Protein AF-S4PJQ7-F1 (afdb_monomer)

Mean predicted aligned error: 9.22 Å

Organism: NCBI:txid116150

Secondary structure (DSSP, 8-state):
--SS--EEE-TT--EEEEET--TTTTTT-HHHHH-SEEEEESS-EEEEEE-GGG-EEEEETTT--EEEEET-BTTBTT-SEEEE--------TTS-HHHHHHTT---

Nearest PDB structures (foldseek):
  4rus-assembly3_E  TM=8.619E-01  e=9.275E-05  Cyprinus carpio
  6ven-assembly1_M  TM=5.476E-01  e=3.508E+00  Saccharomyces cerevisiae

pLDDT: mean 86.36, std 16.07, range [45.34, 98.5]

Structure (mmCIF, N/CA/C/O backbone):
data_AF-S4PJQ7-F1
#
_entry.id   AF-S4PJQ7-F1
#
loop_
_atom_site.group_PDB
_atom_site.id
_atom_site.type_symbol
_atom_site.label_atom_id
_atom_site.label_alt_id
_atom_site.label_comp_id
_atom_site.label_asym_id
_atom_site.label_entity_id
_atom_site.label_seq_id
_atom_site.pdbx_PDB_ins_code
_atom_site.Cartn_x
_atom_site.Cartn_y
_atom_site.Cartn_z
_atom_site.occupancy
_atom_site.B_iso_or_equiv
_atom_site.auth_seq_i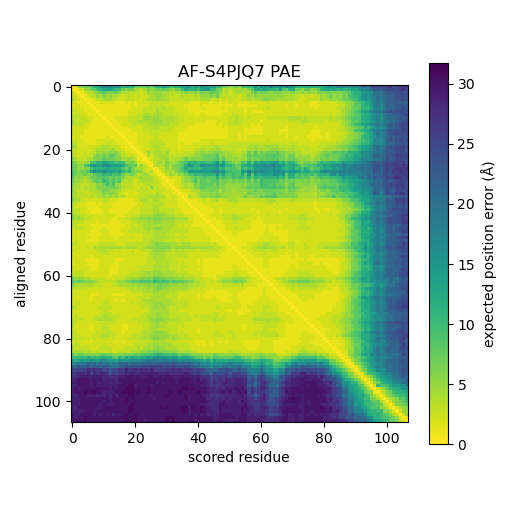d
_atom_site.auth_comp_id
_atom_site.auth_asym_id
_atom_site.auth_atom_id
_atom_site.pdbx_PDB_model_num
ATOM 1 N N . VAL A 1 1 ? 11.065 -6.240 3.824 1.00 72.69 1 VAL A N 1
ATOM 2 C CA . VAL A 1 1 ? 11.461 -5.068 3.022 1.00 72.69 1 VAL A CA 1
ATOM 3 C C . VAL A 1 1 ? 11.126 -5.388 1.580 1.00 72.69 1 VAL A C 1
ATOM 5 O O . VAL A 1 1 ? 11.482 -6.480 1.143 1.00 72.69 1 VAL A O 1
ATOM 8 N N . GLY A 1 2 ? 10.379 -4.503 0.912 1.00 80.25 2 GLY A N 1
ATOM 9 C CA . GLY A 1 2 ? 10.017 -4.640 -0.503 1.00 80.25 2 GLY A CA 1
ATOM 10 C C . GLY A 1 2 ? 11.233 -4.518 -1.418 1.00 80.25 2 GLY A C 1
ATOM 11 O O . GLY A 1 2 ? 12.222 -3.887 -1.050 1.00 80.25 2 GLY A O 1
ATOM 12 N N . PHE A 1 3 ? 11.157 -5.147 -2.586 1.00 87.06 3 PHE A N 1
ATOM 13 C CA . PHE A 1 3 ? 12.223 -5.183 -3.582 1.00 87.06 3 PHE A CA 1
ATOM 14 C C . PHE A 1 3 ? 11.948 -4.223 -4.747 1.00 87.06 3 PHE A C 1
ATOM 16 O O . PHE A 1 3 ? 12.846 -3.491 -5.146 1.00 87.06 3 PHE A O 1
ATOM 23 N N . ASN A 1 4 ? 10.707 -4.168 -5.246 1.00 90.50 4 ASN A N 1
ATOM 24 C CA . ASN A 1 4 ? 10.304 -3.266 -6.338 1.00 90.50 4 ASN A CA 1
ATOM 25 C C . ASN A 1 4 ? 9.248 -2.237 -5.914 1.00 90.50 4 ASN A C 1
ATOM 27 O O . ASN A 1 4 ? 8.748 -1.478 -6.738 1.00 90.50 4 ASN A O 1
ATOM 31 N N . ALA A 1 5 ? 8.851 -2.232 -4.642 1.00 92.31 5 ALA A N 1
ATOM 32 C CA . ALA A 1 5 ? 7.741 -1.422 -4.169 1.00 92.31 5 ALA A CA 1
ATOM 33 C C . ALA A 1 5 ? 8.142 -0.540 -2.986 1.00 92.31 5 ALA A C 1
ATOM 35 O O . ALA A 1 5 ? 8.604 -1.023 -1.951 1.00 92.31 5 ALA A O 1
ATOM 36 N N . VAL A 1 6 ? 7.858 0.757 -3.114 1.00 95.19 6 VAL A N 1
ATOM 37 C CA . VAL A 1 6 ? 7.921 1.726 -2.016 1.00 95.19 6 VAL A CA 1
ATOM 38 C C . VAL A 1 6 ? 6.525 2.288 -1.782 1.00 95.19 6 VAL A C 1
ATOM 40 O O . VAL A 1 6 ? 5.835 2.710 -2.713 1.00 95.19 6 VAL A O 1
ATOM 43 N N . TRP A 1 7 ? 6.123 2.287 -0.516 1.00 97.25 7 TRP A N 1
ATOM 44 C CA . TRP A 1 7 ? 4.827 2.762 -0.052 1.00 97.25 7 TRP A CA 1
ATOM 45 C C . TRP A 1 7 ? 5.021 3.782 1.063 1.00 97.25 7 TRP A C 1
ATOM 47 O O . TRP A 1 7 ? 5.960 3.672 1.851 1.00 97.25 7 TRP A O 1
ATOM 57 N N . ALA A 1 8 ? 4.120 4.756 1.139 1.00 97.62 8 ALA A N 1
ATOM 58 C CA . ALA A 1 8 ? 4.138 5.788 2.164 1.00 97.62 8 ALA A CA 1
ATOM 59 C C . ALA A 1 8 ? 2.724 6.111 2.653 1.00 97.62 8 ALA A C 1
ATOM 61 O O . ALA A 1 8 ? 1.733 5.861 1.965 1.00 97.62 8 ALA A O 1
ATOM 62 N N . VAL A 1 9 ? 2.655 6.685 3.849 1.00 98.19 9 VAL A N 1
ATOM 63 C CA . VAL A 1 9 ? 1.440 7.234 4.453 1.00 98.19 9 VAL A CA 1
ATOM 64 C C . VAL A 1 9 ? 1.734 8.681 4.836 1.00 98.19 9 VAL A C 1
ATOM 66 O O . VAL A 1 9 ? 2.782 8.951 5.424 1.00 98.19 9 VAL A O 1
ATOM 69 N N . SER A 1 10 ? 0.846 9.605 4.481 1.00 97.94 10 SER A N 1
ATOM 70 C CA . SER A 1 10 ? 0.928 11.011 4.894 1.00 97.94 10 SER A CA 1
ATOM 71 C C . SER A 1 10 ? 0.194 11.259 6.215 1.00 97.94 10 SER A C 1
ATOM 73 O O . SER A 1 10 ? -0.554 10.415 6.701 1.00 97.94 10 SER A O 1
ATOM 75 N N . SER A 1 11 ? 0.413 12.426 6.825 1.00 97.25 11 SER A N 1
ATOM 76 C CA . SER A 1 11 ? -0.192 12.791 8.115 1.00 97.25 11 SER A CA 1
ATOM 77 C C . SER A 1 11 ? -1.719 12.926 8.083 1.00 97.25 11 SER A C 1
ATOM 79 O O . SER A 1 11 ? -2.349 12.865 9.133 1.00 97.25 11 SER A O 1
ATOM 81 N N . ASP A 1 12 ? -2.314 13.084 6.901 1.00 97.75 12 ASP A N 1
ATOM 82 C CA . ASP A 1 12 ? -3.761 13.050 6.655 1.00 97.75 12 ASP A CA 1
ATOM 83 C C . ASP A 1 12 ? -4.278 11.632 6.332 1.00 97.75 12 ASP A C 1
ATOM 85 O O . ASP A 1 12 ? -5.351 11.458 5.751 1.00 97.75 12 ASP A O 1
ATOM 89 N N . SER A 1 13 ? -3.490 10.612 6.682 1.00 98.19 13 SER A N 1
ATOM 90 C CA . SER A 1 13 ? -3.784 9.186 6.529 1.00 98.19 13 SER A CA 1
ATOM 91 C C . SER A 1 13 ? -3.958 8.696 5.089 1.00 98.19 13 SER A C 1
ATOM 93 O O . SER A 1 13 ? -4.390 7.559 4.881 1.00 98.19 13 SER A O 1
ATOM 95 N N . ARG A 1 14 ? -3.610 9.497 4.071 1.00 98.50 14 ARG A N 1
ATOM 96 C CA . ARG A 1 14 ? -3.611 9.031 2.675 1.00 98.50 14 ARG A CA 1
ATOM 97 C C . ARG A 1 14 ? -2.445 8.090 2.413 1.00 98.50 14 ARG A C 1
ATOM 99 O O . ARG A 1 14 ? -1.350 8.258 2.951 1.00 98.50 14 ARG A O 1
ATOM 106 N N . VAL A 1 15 ? -2.682 7.107 1.550 1.00 98.50 15 VAL A N 1
ATOM 107 C CA . VAL A 1 15 ? -1.687 6.102 1.170 1.00 98.50 15 VAL A CA 1
ATOM 108 C C . VAL A 1 15 ? -1.148 6.397 -0.221 1.00 98.50 15 VAL A C 1
ATOM 110 O O . VAL A 1 15 ? -1.906 6.677 -1.147 1.00 98.50 15 VAL A O 1
ATOM 113 N N . TRP A 1 16 ? 0.164 6.261 -0.379 1.00 98.44 16 TRP A N 1
ATOM 114 C CA . TRP A 1 16 ? 0.870 6.568 -1.613 1.00 98.44 16 TRP A CA 1
ATOM 115 C C . TRP A 1 16 ? 1.747 5.400 -2.057 1.00 98.44 16 TRP A C 1
ATOM 117 O O . TRP A 1 16 ? 2.442 4.782 -1.248 1.00 98.44 16 TRP A O 1
ATOM 127 N N . PHE A 1 17 ? 1.752 5.137 -3.360 1.00 97.62 17 PHE A N 1
ATOM 128 C CA . PHE A 1 17 ? 2.651 4.196 -4.023 1.00 97.62 17 PHE A CA 1
ATOM 129 C C . PHE A 1 17 ? 3.668 4.952 -4.882 1.00 97.62 17 PHE A C 1
ATOM 131 O O . PHE A 1 17 ? 3.289 5.841 -5.653 1.00 97.62 17 PHE A O 1
ATOM 138 N N . ARG A 1 18 ? 4.956 4.612 -4.772 1.00 96.56 18 ARG A N 1
ATOM 139 C CA . ARG A 1 18 ? 6.011 5.212 -5.598 1.00 96.56 18 ARG A CA 1
ATOM 140 C C . ARG A 1 18 ? 6.100 4.490 -6.942 1.00 96.56 18 ARG A C 1
ATOM 142 O O . ARG A 1 18 ? 6.409 3.306 -7.001 1.00 96.56 18 ARG A O 1
ATOM 149 N N . LYS A 1 19 ? 5.855 5.216 -8.030 1.00 94.69 19 LYS A N 1
ATOM 150 C CA . LYS A 1 19 ? 5.912 4.699 -9.402 1.00 94.69 19 LYS A CA 1
ATOM 151 C C . LYS A 1 19 ? 7.350 4.631 -9.922 1.00 94.69 19 LYS A C 1
ATOM 153 O O . LYS A 1 19 ? 8.167 5.487 -9.587 1.00 94.69 19 LYS A O 1
ATOM 158 N N . GLY A 1 20 ? 7.614 3.664 -10.803 1.00 91.69 20 GLY A N 1
ATOM 159 C CA . GLY A 1 20 ? 8.883 3.542 -11.531 1.00 91.69 20 GLY A CA 1
ATOM 160 C C . GLY A 1 20 ? 10.055 3.033 -10.693 1.00 91.69 20 GLY A C 1
ATOM 161 O O . GLY A 1 20 ? 11.195 3.313 -11.040 1.00 91.69 20 GLY A O 1
ATOM 162 N N . ILE A 1 21 ? 9.776 2.348 -9.581 1.00 92.69 21 ILE A N 1
ATOM 163 C CA . ILE A 1 21 ? 10.805 1.667 -8.794 1.00 92.69 21 ILE A CA 1
ATOM 164 C C . ILE A 1 21 ? 11.096 0.310 -9.432 1.00 92.69 21 ILE A C 1
ATOM 166 O O . ILE A 1 21 ? 10.184 -0.492 -9.624 1.00 92.69 21 ILE A O 1
ATOM 170 N N . GLU A 1 22 ? 12.367 0.052 -9.730 1.00 89.44 22 GLU A N 1
ATOM 171 C CA . GLU A 1 22 ? 12.835 -1.217 -10.297 1.00 89.44 22 GLU A CA 1
ATOM 172 C C . GLU A 1 22 ? 14.077 -1.683 -9.533 1.00 89.44 22 GLU A C 1
ATOM 174 O O . GLU A 1 22 ? 15.192 -1.226 -9.787 1.00 89.44 22 GLU A O 1
ATOM 179 N N . GLY A 1 23 ? 13.887 -2.596 -8.575 1.00 85.69 23 GLY A N 1
ATOM 180 C CA . GLY A 1 23 ? 14.915 -3.019 -7.616 1.00 85.69 23 GLY A CA 1
ATOM 181 C C . GLY A 1 23 ? 16.171 -3.601 -8.265 1.00 85.69 23 GLY A C 1
ATOM 182 O O . GLY A 1 23 ? 17.282 -3.405 -7.778 1.00 85.69 23 GLY A O 1
ATOM 183 N N . ASN A 1 24 ? 16.006 -4.280 -9.402 1.00 86.19 24 ASN A N 1
ATOM 184 C CA . ASN A 1 24 ? 17.105 -4.865 -10.173 1.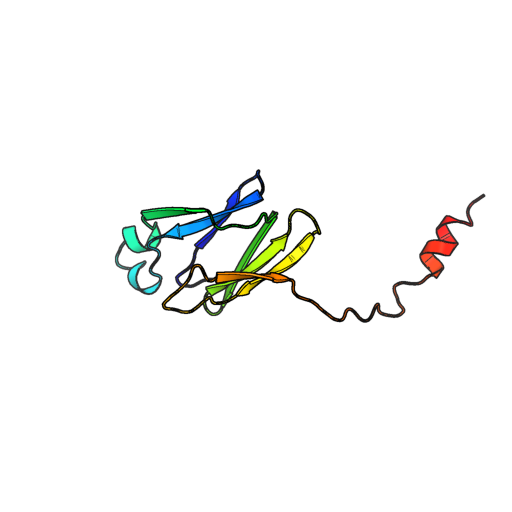00 86.19 24 ASN A CA 1
ATOM 185 C C . ASN A 1 24 ? 17.999 -3.816 -10.862 1.00 86.19 24 ASN A C 1
ATOM 187 O O . ASN A 1 24 ? 19.170 -4.093 -11.112 1.00 86.19 24 ASN A O 1
ATOM 191 N N . ALA A 1 25 ? 17.471 -2.626 -11.154 1.00 83.25 25 ALA A N 1
ATOM 192 C CA . ALA A 1 25 ? 18.158 -1.576 -11.894 1.00 83.25 25 ALA A CA 1
ATOM 193 C C . ALA A 1 25 ? 18.720 -0.473 -10.983 1.00 83.25 25 ALA A C 1
ATOM 195 O O . ALA A 1 25 ? 19.513 0.337 -11.453 1.00 83.25 25 ALA A O 1
ATOM 196 N N . VAL A 1 26 ? 18.393 -0.466 -9.684 1.00 75.75 26 VAL A N 1
ATOM 197 C CA . VAL A 1 26 ? 18.845 0.542 -8.698 1.00 75.75 26 VAL A CA 1
ATOM 198 C C . VAL A 1 26 ? 20.369 0.722 -8.668 1.00 75.75 26 VAL A C 1
ATOM 200 O O . VAL A 1 26 ? 20.848 1.834 -8.477 1.00 75.75 26 VAL A O 1
ATOM 203 N N . GLY A 1 27 ? 21.145 -0.345 -8.896 1.00 77.38 27 GLY A N 1
ATOM 204 C CA . GLY A 1 27 ? 22.614 -0.278 -8.935 1.00 77.38 27 GLY A CA 1
ATOM 205 C C . GLY A 1 27 ? 23.202 0.335 -10.213 1.00 77.38 27 GLY A C 1
ATOM 206 O O . GLY A 1 27 ? 24.383 0.671 -10.245 1.00 77.38 27 GLY A O 1
ATOM 207 N N . HIS A 1 28 ? 22.393 0.479 -11.263 1.00 83.19 28 HIS A N 1
ATOM 208 C CA . HIS A 1 28 ? 22.824 0.932 -12.590 1.00 83.19 28 HIS A CA 1
ATOM 209 C C . HIS A 1 28 ? 22.048 2.155 -13.095 1.00 83.19 28 HIS A C 1
ATOM 211 O O . HIS A 1 28 ? 22.449 2.769 -14.081 1.00 83.19 28 HIS A O 1
ATOM 217 N N . SER A 1 29 ? 20.945 2.509 -12.435 1.00 85.12 29 SER A N 1
ATOM 218 C CA . SER A 1 29 ? 20.036 3.570 -12.838 1.00 85.12 29 SER A CA 1
ATOM 219 C C . SER A 1 29 ? 19.467 4.279 -11.613 1.00 85.12 29 SER A C 1
ATOM 221 O O . SER A 1 29 ? 18.666 3.733 -10.854 1.00 85.12 29 SER A O 1
ATOM 223 N N . GLU A 1 30 ? 19.852 5.541 -11.448 1.00 81.38 30 GLU A N 1
ATOM 224 C CA . GLU A 1 30 ? 19.348 6.397 -10.373 1.00 81.38 30 GLU A CA 1
ATOM 225 C C . GLU A 1 30 ? 17.835 6.640 -10.506 1.00 81.38 30 GLU A C 1
ATOM 227 O O . GLU A 1 30 ? 17.105 6.681 -9.515 1.00 81.38 30 GLU A O 1
ATOM 232 N N . THR A 1 31 ? 17.320 6.714 -11.735 1.00 84.94 31 THR A N 1
ATOM 233 C CA . THR A 1 31 ? 15.887 6.916 -11.985 1.00 84.94 31 THR A CA 1
ATOM 234 C C . THR A 1 31 ? 15.046 5.713 -11.562 1.00 84.94 31 THR A C 1
ATOM 236 O O . THR A 1 31 ? 13.935 5.908 -11.071 1.00 84.94 31 THR A O 1
ATOM 239 N N . ALA A 1 32 ? 15.588 4.494 -11.659 1.00 84.75 32 ALA A N 1
ATOM 240 C CA . ALA A 1 32 ? 14.956 3.273 -11.152 1.00 84.75 32 ALA A CA 1
ATOM 241 C C . ALA A 1 32 ? 14.935 3.203 -9.614 1.00 84.75 32 ALA A C 1
ATOM 243 O O . ALA A 1 32 ? 14.069 2.551 -9.031 1.00 84.75 32 ALA A O 1
ATOM 244 N N . ALA A 1 33 ? 15.876 3.881 -8.951 1.00 84.00 33 ALA A N 1
ATOM 245 C CA . ALA A 1 33 ? 15.955 3.974 -7.495 1.00 84.00 33 ALA A CA 1
ATOM 246 C C . ALA A 1 33 ? 15.023 5.048 -6.925 1.00 84.00 33 ALA A C 1
ATOM 248 O O . ALA A 1 33 ? 14.361 4.843 -5.909 1.00 84.00 33 ALA A O 1
ATOM 249 N N . ILE A 1 34 ? 14.973 6.208 -7.584 1.00 89.06 34 ILE A N 1
ATOM 250 C CA . ILE A 1 34 ? 14.177 7.351 -7.137 1.00 89.06 34 ILE A CA 1
ATOM 251 C C . ILE A 1 34 ? 12.712 7.168 -7.533 1.00 89.06 34 ILE A C 1
ATOM 253 O O . ILE A 1 34 ? 11.821 7.613 -6.808 1.00 89.06 34 ILE A O 1
ATOM 257 N N . GLY A 1 35 ? 12.426 6.535 -8.670 1.00 91.75 35 GLY A N 1
ATOM 258 C CA . GLY A 1 35 ? 11.090 6.491 -9.251 1.00 91.75 35 GLY A CA 1
ATOM 259 C C . GLY A 1 35 ? 10.639 7.854 -9.789 1.00 91.75 35 GLY A C 1
ATOM 260 O O . GLY A 1 35 ? 11.294 8.879 -9.608 1.00 91.75 35 GLY A O 1
ATOM 261 N N . ASN A 1 36 ? 9.483 7.888 -10.444 1.00 92.62 36 ASN A N 1
ATOM 262 C CA . ASN A 1 36 ? 9.044 9.027 -11.262 1.00 92.62 36 ASN A CA 1
ATOM 263 C C . ASN A 1 36 ? 7.790 9.747 -10.736 1.00 92.62 36 ASN A C 1
ATOM 265 O O . ASN A 1 36 ? 7.321 10.705 -11.348 1.00 92.62 36 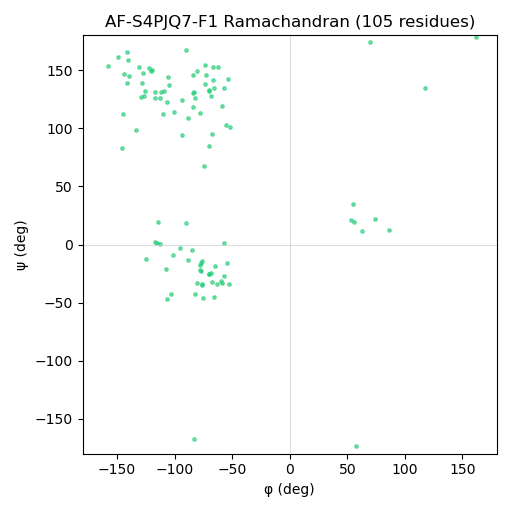ASN A O 1
ATOM 269 N N . GLY A 1 37 ? 7.235 9.319 -9.601 1.00 95.38 37 GLY A N 1
ATOM 270 C CA . GLY A 1 37 ? 6.142 10.036 -8.949 1.00 95.38 37 GLY A CA 1
ATOM 271 C C . GLY A 1 37 ? 5.375 9.197 -7.943 1.00 95.38 37 GLY A C 1
ATOM 272 O O . GLY A 1 37 ? 5.649 8.014 -7.755 1.00 95.38 37 GLY A O 1
ATOM 273 N N . TRP A 1 38 ? 4.386 9.820 -7.312 1.00 97.44 38 TRP A N 1
ATOM 274 C CA . TRP A 1 38 ? 3.492 9.168 -6.362 1.00 97.44 38 TRP A CA 1
ATOM 275 C C . TRP A 1 38 ? 2.113 8.946 -6.982 1.00 97.44 38 TRP A C 1
ATOM 277 O O . TRP A 1 38 ? 1.638 9.761 -7.774 1.00 97.44 38 TRP A O 1
ATOM 287 N N . LEU A 1 39 ? 1.493 7.824 -6.638 1.00 97.75 39 LEU A N 1
ATOM 288 C CA . LEU A 1 39 ? 0.110 7.493 -6.959 1.00 97.75 39 LEU A CA 1
ATOM 289 C C . LEU A 1 39 ? -0.666 7.348 -5.651 1.00 97.75 39 LEU A C 1
ATOM 291 O O . LEU A 1 39 ? -0.256 6.570 -4.791 1.00 97.75 39 LEU A O 1
ATOM 295 N N . GLU A 1 40 ? -1.768 8.080 -5.508 1.00 98.06 40 GLU A N 1
ATOM 296 C CA . GLU A 1 40 ? -2.668 7.922 -4.364 1.00 98.06 40 GLU A CA 1
ATOM 297 C C . GLU A 1 40 ? -3.409 6.582 -4.470 1.00 98.06 40 GLU A C 1
ATOM 299 O O . GLU A 1 40 ? -3.934 6.228 -5.528 1.00 98.06 40 GLU A O 1
ATOM 304 N N . ILE A 1 41 ? -3.438 5.822 -3.376 1.00 98.19 41 ILE A N 1
ATOM 305 C CA . ILE A 1 41 ? -4.129 4.538 -3.281 1.00 98.19 41 ILE A CA 1
ATOM 306 C C . ILE A 1 41 ? -5.293 4.678 -2.309 1.00 98.19 41 ILE A C 1
ATOM 308 O O . ILE A 1 41 ? -5.110 5.034 -1.149 1.00 98.19 41 ILE A O 1
ATOM 312 N N . ASN A 1 42 ? -6.488 4.311 -2.769 1.00 96.50 42 ASN A N 1
ATOM 313 C CA . ASN A 1 42 ? -7.700 4.405 -1.961 1.00 96.50 42 ASN A CA 1
ATOM 314 C C . ASN A 1 42 ? -7.580 3.622 -0.643 1.00 96.50 42 ASN A C 1
ATOM 316 O O . ASN A 1 42 ? -7.206 2.441 -0.644 1.00 96.50 42 ASN A O 1
ATOM 320 N N . GLY A 1 43 ? -8.010 4.259 0.447 1.00 95.75 43 GLY A N 1
ATOM 321 C CA . GLY A 1 43 ? -8.054 3.721 1.808 1.00 95.75 43 GLY A CA 1
ATOM 322 C C . GLY A 1 43 ? -7.156 4.507 2.762 1.00 95.75 43 GLY A C 1
ATOM 323 O O . GLY A 1 43 ? -6.013 4.792 2.426 1.00 95.75 43 GLY A O 1
ATOM 324 N N . ASN A 1 44 ? -7.668 4.825 3.952 1.00 98.00 44 ASN A N 1
ATOM 325 C CA . ASN A 1 44 ? -6.942 5.600 4.958 1.00 98.00 44 ASN A CA 1
ATOM 326 C C . ASN A 1 44 ? -6.207 4.687 5.945 1.00 98.00 44 ASN A C 1
ATOM 328 O O . ASN A 1 44 ? -6.819 3.827 6.591 1.00 98.00 44 ASN A O 1
ATOM 332 N N . MET A 1 45 ? -4.898 4.890 6.077 1.00 98.25 45 MET A N 1
ATOM 333 C CA . MET A 1 45 ? -4.016 4.100 6.938 1.00 98.25 45 MET A CA 1
ATOM 334 C C . MET A 1 45 ? -3.155 5.026 7.788 1.00 98.25 45 MET A C 1
ATOM 336 O O . MET A 1 45 ? -2.852 6.133 7.371 1.00 98.25 45 MET A O 1
ATOM 340 N N . ILE A 1 46 ? -2.725 4.554 8.956 1.00 98.12 46 ILE A N 1
ATOM 341 C CA . ILE A 1 46 ? -1.814 5.298 9.846 1.00 98.12 46 ILE A CA 1
ATOM 342 C C . ILE A 1 46 ? -0.396 4.722 9.861 1.00 98.12 46 ILE A C 1
ATOM 344 O O . ILE A 1 46 ? 0.556 5.412 10.203 1.00 98.12 46 ILE A O 1
ATOM 348 N N . HIS A 1 47 ? -0.247 3.459 9.464 1.00 98.00 47 HIS A N 1
ATOM 349 C CA . HIS A 1 47 ? 1.040 2.786 9.328 1.00 98.00 47 HIS A CA 1
ATOM 350 C C . HIS A 1 47 ? 0.992 1.836 8.141 1.00 98.00 47 HIS A C 1
ATOM 352 O O . HIS A 1 47 ? -0.047 1.227 7.879 1.00 98.00 47 HIS A O 1
ATOM 358 N N . ILE A 1 48 ? 2.122 1.681 7.454 1.00 98.06 48 ILE A N 1
ATOM 359 C CA . ILE A 1 48 ? 2.279 0.767 6.325 1.00 98.06 48 ILE A CA 1
ATOM 360 C C . ILE A 1 48 ? 3.637 0.074 6.401 1.00 98.06 48 ILE A C 1
ATOM 362 O O . ILE A 1 48 ? 4.621 0.658 6.851 1.00 98.06 48 ILE A O 1
ATOM 366 N N . SER A 1 49 ? 3.685 -1.183 5.981 1.00 97.38 49 SER A N 1
ATOM 367 C CA . SER A 1 49 ? 4.902 -1.984 5.932 1.00 97.38 49 SER A CA 1
ATOM 368 C C . SER A 1 49 ? 4.906 -2.856 4.685 1.00 97.38 49 SER A C 1
ATOM 370 O O . SER A 1 49 ? 3.879 -3.433 4.317 1.00 97.38 49 SER A O 1
ATOM 372 N N . VAL A 1 50 ? 6.075 -2.956 4.050 1.00 97.06 50 VAL A N 1
ATOM 373 C CA . VAL A 1 50 ? 6.300 -3.787 2.864 1.00 97.06 50 VAL A CA 1
ATOM 374 C C . VAL A 1 50 ? 7.192 -4.976 3.237 1.00 97.06 50 VAL A C 1
ATOM 376 O O . VAL A 1 50 ? 8.371 -4.846 3.596 1.00 97.06 50 VAL A O 1
ATOM 379 N N . GLY A 1 51 ? 6.596 -6.159 3.183 1.00 94.25 51 GLY A N 1
ATOM 380 C CA . GLY A 1 51 ? 7.209 -7.449 3.452 1.00 94.25 51 GLY A CA 1
ATOM 381 C C . GLY A 1 51 ? 7.955 -8.028 2.251 1.00 94.25 51 GLY A C 1
ATOM 382 O O . GLY A 1 51 ? 8.244 -7.343 1.273 1.00 94.25 51 GLY A O 1
ATOM 383 N N . ILE A 1 52 ? 8.296 -9.311 2.363 1.00 91.69 52 ILE A N 1
ATOM 384 C CA . ILE A 1 52 ? 8.879 -10.092 1.266 1.00 91.69 52 ILE A CA 1
ATOM 385 C C . ILE A 1 52 ? 7.893 -10.192 0.094 1.00 91.69 52 ILE A C 1
ATOM 387 O O . ILE A 1 52 ? 6.679 -10.146 0.305 1.00 91.69 52 ILE A O 1
ATOM 391 N N . ASN A 1 53 ? 8.404 -10.343 -1.131 1.00 92.44 53 ASN A N 1
ATOM 392 C CA . ASN A 1 53 ? 7.596 -10.409 -2.358 1.00 92.44 53 ASN A CA 1
ATOM 393 C C . ASN A 1 53 ? 6.656 -9.203 -2.522 1.00 92.44 53 ASN A C 1
ATOM 395 O O . ASN A 1 53 ? 5.515 -9.356 -2.965 1.00 92.44 53 ASN A O 1
ATOM 399 N N . ASP A 1 54 ? 7.119 -8.031 -2.079 1.00 95.56 54 ASP A N 1
ATOM 400 C CA . ASP A 1 54 ? 6.398 -6.757 -2.136 1.00 95.56 54 ASP A CA 1
ATOM 401 C C . ASP A 1 54 ? 5.015 -6.780 -1.455 1.00 95.56 54 ASP A C 1
ATOM 403 O O . ASP A 1 54 ? 4.174 -5.924 -1.715 1.00 95.56 54 ASP A O 1
ATOM 407 N N . GLN A 1 55 ? 4.756 -7.743 -0.560 1.00 96.94 55 GLN A N 1
ATOM 408 C CA . GLN A 1 55 ? 3.468 -7.848 0.126 1.00 96.94 55 GLN A CA 1
ATOM 409 C C . GLN A 1 55 ? 3.291 -6.713 1.129 1.00 96.94 55 GLN A C 1
ATOM 411 O O . GLN A 1 55 ? 4.175 -6.448 1.939 1.00 96.94 55 GLN A O 1
ATOM 416 N N . VAL A 1 56 ? 2.126 -6.069 1.117 1.00 98.00 56 VAL A N 1
ATOM 417 C CA . VAL A 1 56 ? 1.885 -4.860 1.912 1.00 98.00 56 VAL A CA 1
ATOM 418 C C . VAL A 1 56 ? 0.878 -5.125 3.015 1.00 98.00 56 VAL A C 1
ATOM 420 O O . VAL A 1 56 ? -0.221 -5.628 2.762 1.00 98.00 56 VAL A O 1
ATOM 423 N N . PHE A 1 57 ? 1.239 -4.705 4.224 1.00 97.56 57 PHE A N 1
ATOM 424 C CA . PHE A 1 57 ? 0.366 -4.656 5.390 1.00 97.56 57 PHE A CA 1
ATOM 425 C C . PHE A 1 57 ? 0.243 -3.223 5.894 1.00 97.56 57 PHE A C 1
ATOM 427 O O . PHE A 1 57 ? 1.169 -2.426 5.755 1.00 97.56 57 PHE A O 1
ATOM 434 N N . ALA A 1 58 ? -0.898 -2.895 6.485 1.00 98.12 58 ALA A N 1
ATOM 435 C CA . ALA A 1 58 ? -1.170 -1.565 7.003 1.00 98.12 58 ALA A CA 1
ATOM 436 C C . ALA A 1 58 ? -2.096 -1.606 8.220 1.00 98.12 58 ALA A C 1
ATOM 438 O O . ALA A 1 58 ? -2.801 -2.593 8.443 1.00 98.12 58 ALA A O 1
ATOM 439 N N . ILE A 1 59 ? -2.103 -0.520 8.988 1.00 98.06 59 ILE A N 1
ATOM 440 C CA . ILE A 1 59 ? -3.043 -0.299 10.088 1.00 98.06 59 ILE A CA 1
ATOM 441 C C . ILE A 1 59 ? -4.058 0.755 9.658 1.00 98.06 59 ILE A C 1
ATOM 443 O O . ILE A 1 59 ? -3.672 1.872 9.308 1.00 98.06 59 ILE A O 1
ATOM 447 N N . GLY A 1 60 ? -5.342 0.398 9.697 1.00 97.62 60 GLY A N 1
ATOM 448 C CA . GLY A 1 60 ? -6.442 1.278 9.310 1.00 97.62 60 GL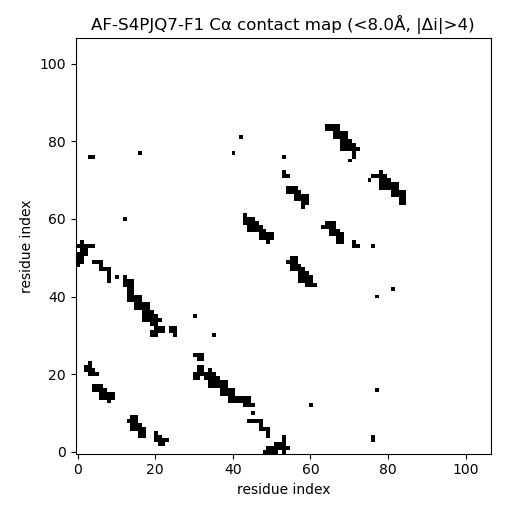Y A CA 1
ATOM 449 C C . GLY A 1 60 ? -6.590 2.469 10.250 1.00 97.62 60 GLY A C 1
ATOM 450 O O . GLY A 1 60 ? -6.446 2.339 11.466 1.00 97.62 60 GLY A O 1
ATOM 451 N N . GLU A 1 61 ? -6.914 3.636 9.704 1.00 97.69 61 GLU A N 1
ATOM 452 C CA . GLU A 1 61 ? -7.115 4.836 10.518 1.00 97.69 61 GLU A CA 1
ATOM 453 C C . GLU A 1 61 ? -8.338 4.720 11.438 1.00 97.69 61 GLU A C 1
ATOM 455 O O . GLU A 1 61 ? -8.238 5.035 12.624 1.00 97.69 61 GLU A O 1
ATOM 460 N N . SER A 1 62 ? -9.469 4.242 10.918 1.00 94.19 62 SER A N 1
ATOM 461 C CA . SER A 1 62 ? -10.759 4.295 11.615 1.00 94.19 62 SER A CA 1
ATOM 462 C C . SER A 1 62 ? -10.891 3.273 12.744 1.00 94.19 62 SER A C 1
ATOM 464 O O . SER A 1 62 ? -11.329 3.613 13.838 1.00 94.19 62 SER A O 1
ATOM 466 N N . ASN A 1 63 ? -10.505 2.022 12.497 1.00 92.00 63 ASN A N 1
ATOM 467 C CA . ASN A 1 63 ? -10.704 0.909 13.431 1.00 92.00 63 ASN A CA 1
ATOM 468 C C . ASN A 1 63 ? -9.402 0.349 14.015 1.00 92.00 63 ASN A C 1
ATOM 470 O O . ASN A 1 63 ? -9.451 -0.625 14.761 1.00 92.00 63 ASN A O 1
ATOM 474 N N . LYS A 1 64 ? -8.245 0.911 13.635 1.00 94.56 64 LYS A N 1
ATOM 475 C CA . LYS A 1 64 ? -6.908 0.413 14.006 1.00 94.56 64 LYS A CA 1
ATOM 476 C C . LYS A 1 64 ? -6.694 -1.075 13.682 1.00 94.56 64 LYS A C 1
ATOM 478 O O . LYS A 1 64 ? -5.811 -1.718 14.242 1.00 94.56 64 LYS A O 1
ATOM 483 N N . GLY A 1 65 ? -7.493 -1.621 12.765 1.00 94.81 65 GLY A N 1
ATOM 484 C CA . GLY A 1 65 ? -7.403 -3.001 12.317 1.00 94.81 65 GLY A CA 1
ATOM 485 C C . GLY A 1 65 ? -6.193 -3.211 11.415 1.00 94.81 65 GLY A C 1
ATOM 486 O O . GLY A 1 65 ? -5.725 -2.282 10.754 1.00 94.81 65 GLY A O 1
ATOM 487 N N . VAL A 1 66 ? -5.704 -4.448 11.364 1.00 96.81 66 VAL A N 1
ATOM 488 C CA . VAL A 1 66 ? -4.638 -4.841 10.438 1.00 96.81 66 VAL A CA 1
ATOM 489 C C . VAL A 1 66 ? -5.256 -5.171 9.084 1.00 96.81 66 VAL A C 1
ATOM 491 O O . VAL A 1 66 ? -6.208 -5.946 8.993 1.00 96.81 66 VAL A O 1
ATOM 494 N N . TYR A 1 67 ? -4.691 -4.615 8.021 1.00 97.88 67 TYR A N 1
ATOM 495 C CA . TYR A 1 67 ? -5.085 -4.858 6.641 1.00 97.8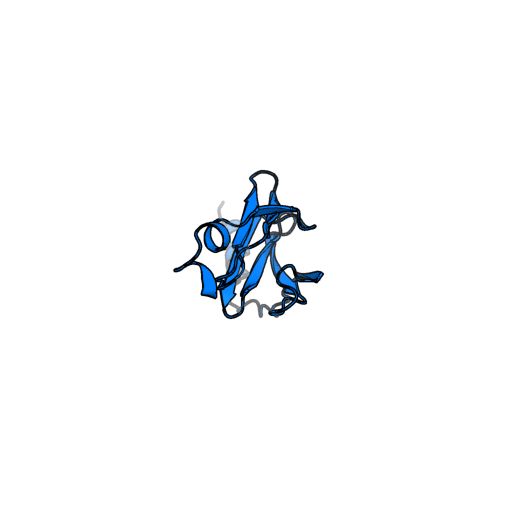8 67 TYR A CA 1
ATOM 496 C C . TYR A 1 67 ? -3.902 -5.383 5.840 1.00 97.88 67 TYR A C 1
ATOM 498 O O . TYR A 1 67 ? -2.755 -5.040 6.111 1.00 97.88 67 TYR A O 1
ATOM 506 N N . TRP A 1 68 ? -4.193 -6.165 4.807 1.00 97.50 68 TRP A N 1
ATOM 507 C CA . TRP A 1 68 ? -3.236 -6.508 3.763 1.00 97.50 68 TRP A CA 1
ATOM 508 C C . TRP A 1 68 ? -3.744 -6.045 2.398 1.00 97.50 68 TRP A C 1
ATOM 510 O O . TRP A 1 68 ? -4.958 -5.973 2.154 1.00 97.50 68 TRP A O 1
ATOM 520 N N . ARG A 1 69 ? -2.822 -5.709 1.495 1.00 97.94 69 ARG A N 1
ATOM 521 C CA . ARG A 1 69 ? -3.152 -5.289 0.131 1.00 97.94 69 ARG A CA 1
ATOM 522 C C . ARG A 1 69 ? -3.243 -6.511 -0.778 1.00 97.94 69 ARG A C 1
ATOM 524 O O . ARG A 1 69 ? -2.248 -7.136 -1.119 1.00 97.94 69 ARG A O 1
ATOM 531 N N . SER A 1 70 ? -4.458 -6.856 -1.187 1.00 97.62 70 SER A N 1
ATOM 532 C CA . SER A 1 70 ? -4.705 -8.037 -2.015 1.00 97.62 70 SER A CA 1
ATOM 533 C C . SER A 1 70 ? -4.497 -7.795 -3.503 1.00 97.62 70 SER A C 1
ATOM 535 O O . SER A 1 70 ? -4.838 -6.729 -4.012 1.00 97.62 70 SER A O 1
ATOM 537 N N . GLY A 1 71 ? -4.008 -8.820 -4.207 1.00 97.06 71 GLY A N 1
ATOM 538 C CA . GLY A 1 71 ? -3.780 -8.787 -5.653 1.00 97.06 71 GLY A CA 1
ATOM 539 C C . GLY A 1 71 ? -2.426 -8.219 -6.075 1.00 97.06 71 GLY A C 1
ATOM 540 O O . GLY A 1 71 ? -2.272 -7.930 -7.255 1.00 97.06 71 GLY A O 1
ATOM 541 N N . ILE A 1 72 ? -1.484 -8.053 -5.140 1.00 96.88 72 ILE A N 1
ATOM 542 C CA . ILE A 1 72 ? -0.100 -7.705 -5.468 1.00 96.88 72 ILE A CA 1
ATOM 543 C C . ILE A 1 72 ? 0.558 -8.890 -6.173 1.00 96.88 72 ILE A C 1
ATOM 545 O O . ILE A 1 72 ? 0.536 -10.013 -5.666 1.00 96.88 72 ILE A O 1
ATOM 549 N N . THR A 1 73 ? 1.148 -8.622 -7.333 1.00 95.69 73 THR A N 1
ATOM 550 C CA . THR A 1 73 ? 1.941 -9.571 -8.125 1.00 95.69 73 THR A CA 1
ATOM 551 C C . THR A 1 73 ? 3.146 -8.842 -8.727 1.00 95.69 73 THR A C 1
ATOM 553 O O . THR A 1 73 ? 3.115 -7.613 -8.787 1.00 95.69 73 THR A O 1
ATOM 556 N N . PRO A 1 74 ? 4.172 -9.541 -9.246 1.00 92.12 74 PRO A N 1
ATOM 557 C CA . PRO A 1 74 ? 5.290 -8.879 -9.924 1.00 92.12 74 PRO A CA 1
ATOM 558 C C . PRO A 1 74 ? 4.875 -7.991 -11.110 1.00 92.12 74 PRO A C 1
ATOM 560 O O . PRO A 1 74 ? 5.561 -7.025 -11.412 1.00 92.12 74 PRO A O 1
ATOM 563 N N . ALA A 1 75 ? 3.744 -8.294 -11.761 1.00 93.00 75 ALA A N 1
ATOM 564 C CA . ALA A 1 75 ? 3.191 -7.487 -12.851 1.00 93.00 75 ALA A CA 1
ATOM 565 C C . ALA A 1 75 ? 2.249 -6.363 -12.374 1.00 93.00 75 ALA A C 1
ATOM 567 O O . ALA A 1 75 ? 1.893 -5.490 -13.155 1.00 93.00 75 ALA A O 1
ATOM 568 N N . GLU A 1 76 ? 1.818 -6.390 -11.110 1.00 95.44 76 GLU A N 1
ATOM 569 C CA . GLU A 1 76 ? 0.835 -5.461 -10.547 1.00 95.44 76 GLU A CA 1
ATOM 570 C C . GLU A 1 76 ? 1.173 -5.184 -9.078 1.00 95.44 76 GLU A C 1
ATOM 572 O O . GLU A 1 76 ? 0.640 -5.817 -8.161 1.00 95.44 76 GLU A O 1
ATOM 577 N N . LEU A 1 77 ? 2.100 -4.253 -8.851 1.00 95.81 77 LEU A N 1
ATOM 578 C CA . LEU A 1 77 ? 2.631 -3.950 -7.518 1.00 95.81 77 LEU A CA 1
ATOM 579 C C . LEU A 1 77 ? 1.686 -3.085 -6.670 1.00 95.81 77 LEU A C 1
ATOM 581 O O . LEU A 1 77 ? 1.809 -3.059 -5.446 1.00 95.81 77 LEU A O 1
ATOM 585 N N . THR A 1 78 ? 0.711 -2.405 -7.287 1.00 96.88 78 THR A N 1
ATOM 586 C CA . THR A 1 78 ? -0.271 -1.587 -6.550 1.00 96.88 78 THR A CA 1
ATOM 587 C C . THR A 1 78 ? -1.359 -2.441 -5.891 1.00 96.88 78 THR A C 1
ATOM 589 O O . THR A 1 78 ? -2.009 -2.036 -4.913 1.00 96.88 78 THR A O 1
ATOM 592 N N . GLY A 1 79 ? -1.555 -3.659 -6.406 1.00 96.94 79 GLY A N 1
ATOM 593 C CA . GLY A 1 79 ? -2.641 -4.543 -6.017 1.00 96.94 79 GLY A CA 1
ATOM 594 C C . GLY A 1 79 ? -4.022 -3.909 -6.217 1.00 96.94 79 GLY A C 1
ATOM 595 O O . GLY A 1 79 ? -4.194 -2.816 -6.745 1.00 96.94 79 GLY A O 1
ATOM 596 N N . LYS A 1 80 ? -5.063 -4.593 -5.752 1.00 96.12 80 LYS A N 1
ATOM 597 C CA . LYS A 1 80 ? -6.453 -4.254 -6.097 1.00 96.12 80 LYS A CA 1
ATOM 598 C C . LYS A 1 80 ? -7.217 -3.601 -4.955 1.00 96.12 80 LYS A C 1
ATOM 600 O O . LYS A 1 80 ? -7.906 -2.607 -5.159 1.00 96.12 80 LYS A O 1
ATOM 605 N N . ARG A 1 81 ? -7.130 -4.164 -3.748 1.00 97.38 81 ARG A N 1
ATOM 606 C CA . ARG A 1 81 ? -7.945 -3.714 -2.605 1.00 97.38 81 ARG A CA 1
ATOM 607 C C . ARG A 1 81 ? -7.336 -4.081 -1.263 1.00 97.38 81 ARG A C 1
ATOM 609 O O . ARG A 1 81 ? -6.657 -5.105 -1.150 1.00 97.38 81 ARG A O 1
ATOM 616 N N . TRP A 1 82 ? -7.669 -3.300 -0.244 1.00 97.81 82 TRP A N 1
ATOM 617 C CA . TRP A 1 82 ? -7.401 -3.624 1.153 1.00 97.81 82 TRP A CA 1
ATOM 618 C C . TRP A 1 82 ? -8.339 -4.718 1.652 1.00 97.81 82 TRP A C 1
ATOM 620 O O . TRP A 1 82 ? -9.534 -4.713 1.356 1.00 97.81 82 TRP A O 1
ATOM 630 N N . ARG A 1 83 ? -7.796 -5.665 2.414 1.00 97.31 83 ARG A N 1
ATOM 631 C CA . ARG A 1 83 ? -8.560 -6.710 3.093 1.00 97.31 83 ARG A CA 1
ATOM 632 C C . ARG A 1 83 ? -8.161 -6.742 4.554 1.00 97.31 83 ARG A C 1
ATOM 634 O O . ARG A 1 83 ? -6.978 -6.833 4.864 1.00 97.31 83 ARG A O 1
ATOM 641 N N . MET A 1 84 ? -9.152 -6.664 5.431 1.00 96.12 84 MET A N 1
ATOM 642 C CA . MET A 1 84 ? -8.923 -6.771 6.865 1.00 96.12 84 MET A CA 1
ATOM 643 C C . MET A 1 84 ? -8.439 -8.184 7.195 1.00 96.12 84 MET A C 1
ATOM 645 O O . MET A 1 84 ? -8.988 -9.169 6.694 1.00 96.12 84 MET A O 1
ATOM 649 N N . VAL A 1 85 ? -7.403 -8.280 8.019 1.00 94.56 85 VAL A N 1
ATOM 650 C CA . VAL A 1 85 ? -6.945 -9.543 8.587 1.00 94.56 85 VAL A CA 1
ATOM 651 C C . VAL A 1 85 ? -7.896 -9.898 9.722 1.00 94.56 85 VAL A C 1
ATOM 653 O O . VAL A 1 85 ? -7.953 -9.210 10.738 1.00 94.56 85 VAL A O 1
ATOM 656 N N . GLN A 1 86 ? -8.656 -10.973 9.543 1.00 88.75 86 GLN A N 1
ATOM 657 C CA . GLN A 1 86 ? -9.469 -11.549 10.607 1.00 88.75 86 GLN A CA 1
ATOM 658 C C . GLN A 1 86 ? -8.656 -12.643 11.284 1.00 88.75 86 GLN A C 1
ATOM 660 O O . GLN A 1 86 ? -8.601 -13.778 10.815 1.00 88.75 86 GLN A O 1
ATOM 665 N N . ALA A 1 87 ? -7.976 -12.277 12.365 1.00 78.00 87 ALA A N 1
ATOM 666 C CA . ALA A 1 87 ? -7.370 -13.257 13.244 1.00 78.00 87 ALA A CA 1
ATOM 667 C C . ALA A 1 87 ? -8.433 -13.745 14.228 1.00 78.00 87 ALA A C 1
ATOM 669 O O . ALA A 1 87 ? -9.090 -12.939 14.889 1.00 78.00 87 ALA A O 1
ATOM 670 N N . ASN A 1 88 ? -8.562 -15.063 14.368 1.00 73.69 88 ASN A N 1
ATOM 671 C CA . ASN A 1 88 ? -9.237 -15.638 15.521 1.00 73.69 88 ASN A CA 1
ATOM 672 C C . ASN A 1 88 ? -8.337 -15.398 16.731 1.00 73.69 88 ASN A C 1
ATOM 674 O O . ASN A 1 88 ? -7.521 -16.245 17.090 1.00 73.69 88 ASN A O 1
ATOM 678 N N . MET A 1 89 ? -8.448 -14.219 17.337 1.00 62.22 89 MET A N 1
ATOM 679 C CA . MET A 1 89 ? -7.911 -14.016 18.668 1.00 62.22 8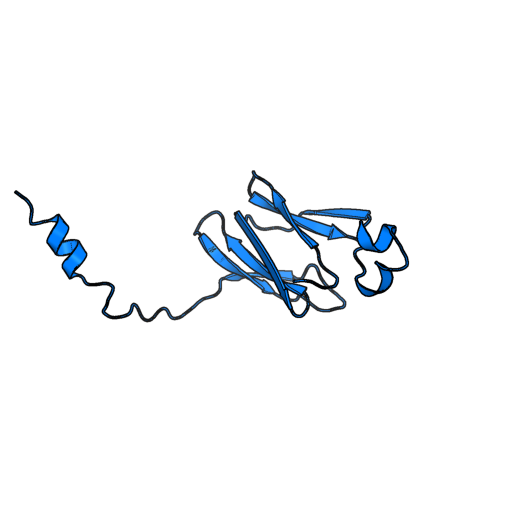9 MET A CA 1
ATOM 680 C C . MET A 1 89 ? -8.765 -14.874 19.594 1.00 62.22 89 MET A C 1
ATOM 682 O O . MET A 1 89 ? -9.840 -14.463 20.026 1.00 62.22 89 MET A O 1
ATOM 686 N N . GLN A 1 90 ? -8.303 -16.094 19.888 1.00 60.47 90 GLN A N 1
ATOM 687 C CA . GLN A 1 90 ? -8.640 -16.684 21.173 1.00 60.47 90 GLN A CA 1
ATOM 688 C C . GLN A 1 90 ? -8.162 -15.656 22.190 1.00 60.47 90 GLN A C 1
ATOM 690 O O . GLN A 1 90 ? -6.958 -15.506 22.388 1.00 60.47 90 GLN A O 1
ATOM 695 N N . LEU A 1 91 ? -9.100 -14.891 22.753 1.00 58.62 91 LEU A N 1
ATOM 696 C CA . LEU A 1 91 ? -8.867 -14.142 23.975 1.00 58.62 91 LEU A CA 1
ATOM 697 C C . LEU A 1 91 ? -8.311 -15.176 24.944 1.00 58.62 91 LEU A C 1
ATOM 699 O O . LEU A 1 91 ? -9.035 -16.052 25.426 1.00 58.62 91 LEU A O 1
ATOM 703 N N . SER A 1 92 ? -6.991 -15.173 25.119 1.00 56.31 92 SER A N 1
ATOM 704 C CA . SER A 1 92 ? -6.361 -16.020 26.106 1.00 56.31 92 SER A CA 1
ATOM 705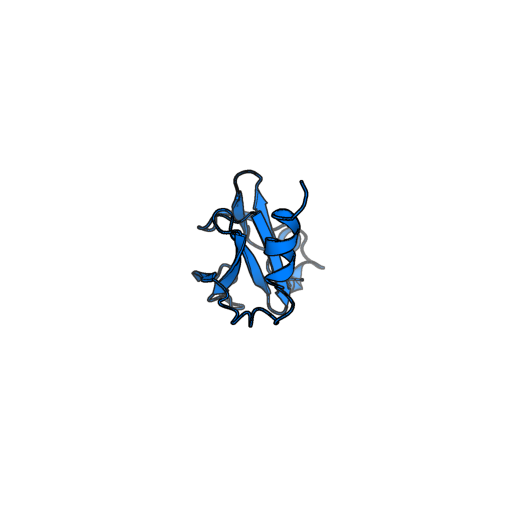 C C . SER A 1 92 ? -7.069 -15.718 27.416 1.00 56.31 92 SER A C 1
ATOM 707 O O . SER A 1 92 ? -7.412 -14.571 27.703 1.00 56.31 92 SER A O 1
ATOM 709 N N . ARG A 1 93 ? -7.288 -16.744 28.235 1.00 55.12 93 ARG A N 1
ATOM 710 C CA . ARG A 1 93 ? -7.952 -16.641 29.549 1.00 55.12 93 ARG A CA 1
ATOM 711 C C . ARG A 1 93 ? -7.262 -15.642 30.510 1.00 55.12 93 ARG A C 1
ATOM 713 O O . ARG A 1 93 ? -7.701 -15.485 31.640 1.00 55.12 93 ARG A O 1
ATOM 720 N N . THR A 1 94 ? -6.192 -14.984 30.058 1.00 53.28 94 THR A N 1
ATOM 721 C CA . THR A 1 94 ? -5.465 -13.874 30.675 1.00 53.28 94 THR A CA 1
ATOM 722 C C . THR A 1 94 ? -6.051 -12.487 30.383 1.00 53.28 94 THR A C 1
ATOM 724 O O . THR A 1 94 ? -5.582 -11.524 30.984 1.00 53.28 94 THR A O 1
ATOM 727 N N . SER A 1 95 ? -7.087 -12.334 29.544 1.00 56.50 95 SER A N 1
ATOM 728 C CA . SER A 1 95 ? -7.996 -11.182 29.667 1.00 56.50 95 SER A CA 1
ATOM 729 C C . SER A 1 95 ? -8.886 -11.425 30.887 1.00 56.50 95 SER A C 1
ATOM 731 O O . SER A 1 95 ? -10.069 -11.752 30.779 1.00 56.50 95 SER A O 1
ATOM 733 N N . SER A 1 96 ? -8.260 -11.406 32.059 1.00 53.66 96 SER A N 1
ATOM 734 C CA . SER A 1 96 ? -8.882 -11.722 33.330 1.00 53.66 96 SER A CA 1
ATOM 735 C C . SER A 1 96 ? -10.045 -10.761 33.538 1.00 53.66 96 SER A C 1
ATOM 737 O O . SER A 1 96 ? -9.829 -9.566 33.700 1.00 53.66 96 SER A O 1
ATOM 739 N N . SER A 1 97 ? -11.276 -11.257 33.653 1.00 55.22 97 SER A N 1
ATOM 740 C CA . SER A 1 97 ? -12.376 -10.462 34.221 1.00 55.22 97 SER A CA 1
ATOM 741 C C . SER A 1 97 ? -12.021 -9.919 35.621 1.00 55.22 97 SER A C 1
ATOM 743 O O . SER A 1 97 ? -12.632 -8.968 36.090 1.00 55.22 97 SER A O 1
ATOM 745 N N . ALA A 1 98 ? -10.982 -10.473 36.260 1.00 54.47 98 ALA A N 1
ATOM 746 C CA . ALA A 1 98 ? -10.397 -9.992 37.505 1.00 54.47 98 ALA A CA 1
ATOM 747 C C . ALA A 1 98 ? -9.846 -8.552 37.445 1.00 54.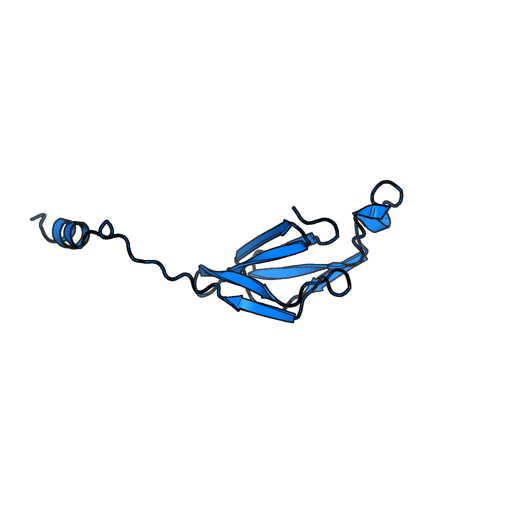47 98 ALA A C 1
ATOM 749 O O . ALA A 1 98 ? -9.933 -7.863 38.455 1.00 54.47 98 ALA A O 1
ATOM 750 N N . SER A 1 99 ? -9.335 -8.060 36.305 1.00 53.34 99 SER A N 1
ATOM 751 C CA . SER A 1 99 ? -8.875 -6.659 36.211 1.00 53.34 99 SER A CA 1
ATOM 752 C C . SER A 1 99 ? -10.027 -5.657 36.080 1.00 53.34 99 SER A C 1
ATOM 754 O O . SER A 1 99 ? -9.875 -4.502 36.460 1.00 53.34 99 SER A O 1
ATOM 756 N N . ILE A 1 100 ? -11.199 -6.102 35.611 1.00 52.75 100 ILE A N 1
ATOM 757 C CA . ILE A 1 100 ? -12.432 -5.295 35.599 1.00 52.75 100 ILE A CA 1
ATOM 758 C C . ILE A 1 100 ? -13.028 -5.220 37.014 1.00 52.75 100 ILE A C 1
ATOM 760 O O . ILE A 1 100 ? -13.565 -4.193 37.424 1.00 52.75 100 ILE A O 1
ATOM 764 N N . ILE A 1 101 ? -12.895 -6.300 37.790 1.00 53.38 101 ILE A N 1
ATOM 765 C CA . ILE A 1 101 ? -13.390 -6.362 39.170 1.00 53.38 101 ILE A CA 1
ATOM 766 C C . ILE A 1 101 ? -12.467 -5.583 40.123 1.00 53.38 101 ILE A C 1
ATOM 768 O O . ILE A 1 101 ? -12.968 -4.926 41.031 1.00 53.38 101 ILE A O 1
ATOM 772 N N . SER A 1 102 ? -11.146 -5.552 39.887 1.00 51.66 102 SER A N 1
ATOM 773 C CA . SER A 1 102 ? -10.215 -4.805 40.751 1.00 51.66 102 SER A CA 1
ATOM 774 C C . SER A 1 102 ? -10.374 -3.283 40.670 1.00 51.66 102 SER A C 1
ATOM 776 O O . SER A 1 102 ? -10.031 -2.592 41.623 1.00 51.66 102 SER A O 1
ATOM 778 N N . SER A 1 103 ? -10.902 -2.735 39.566 1.00 53.59 103 SER A N 1
ATOM 779 C CA . SER A 1 103 ? -11.218 -1.299 39.471 1.00 53.59 103 SER A CA 1
ATOM 780 C C . SER A 1 103 ? -12.506 -0.900 40.198 1.00 53.59 103 SER A C 1
ATOM 782 O O . SER A 1 103 ? -12.718 0.284 40.434 1.00 53.59 103 SER A O 1
ATOM 784 N N . ALA A 1 104 ? -13.360 -1.865 40.555 1.00 54.22 104 ALA A N 1
ATOM 785 C CA . ALA A 1 104 ? -14.608 -1.622 41.281 1.00 54.22 104 ALA A CA 1
ATOM 786 C C . ALA A 1 104 ? -14.466 -1.798 42.806 1.00 54.22 104 ALA A C 1
ATOM 788 O O . ALA A 1 104 ? -15.431 -1.589 43.534 1.00 54.22 104 ALA A O 1
ATOM 789 N N . SER A 1 105 ? -13.284 -2.197 43.292 1.00 51.84 105 SER A N 1
ATOM 790 C CA . SER A 1 105 ? -13.06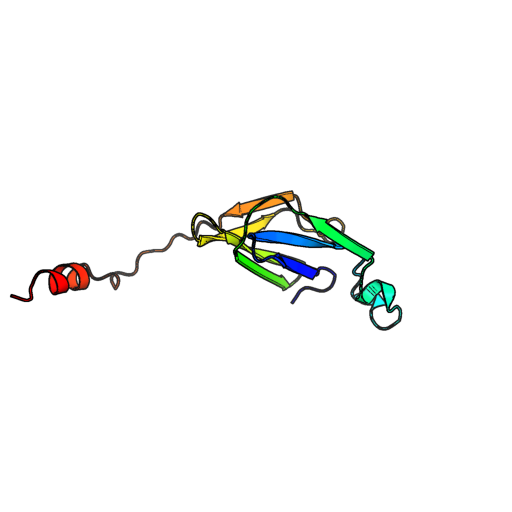2 -2.581 44.690 1.00 51.84 105 SER A CA 1
ATOM 791 C C . SER A 1 105 ? -12.118 -1.665 45.476 1.00 51.84 105 SER A C 1
ATOM 793 O O . SER A 1 105 ? -11.620 -2.093 46.513 1.00 51.84 105 SER A O 1
ATOM 795 N N . ASN A 1 106 ? -11.873 -0.430 45.031 1.00 45.34 106 ASN A N 1
ATOM 796 C CA . ASN A 1 106 ? -11.245 0.576 45.894 1.00 45.34 106 ASN A CA 1
ATOM 797 C C . ASN A 1 106 ? -12.321 1.532 46.446 1.00 45.34 106 ASN A C 1
ATOM 799 O O . ASN A 1 106 ? -12.937 2.228 45.636 1.00 45.34 106 ASN A O 1
ATOM 803 N N . PRO A 1 107 ? -12.579 1.542 47.771 1.00 48.59 107 PRO A N 1
ATOM 804 C CA . PRO A 1 107 ? -13.355 2.592 48.430 1.00 48.59 107 PRO A CA 1
ATOM 805 C C . PRO A 1 107 ? -12.611 3.934 48.463 1.00 48.59 107 PRO A C 1
ATOM 807 O O . PRO A 1 107 ? -11.367 3.939 48.294 1.00 48.59 107 PRO A O 1
#

Foldseek 3Di:
DDQQWDKDADPQQWIKTAAQADNVCVVPDVCNHRGDDIDTDDFGFDDWDQDPQRKIWTQHPPPRFIWTAAQDHPVRNSGDDIDTDDDPPPVPCVVDVVVVVVVVPDD

Radius of gyration: 19.44 Å; Cα contacts (8 Å, |Δi|>4): 193; chains: 1; bounding box: 37×30×61 Å

InterPro domains:
  IPR006624 Beta-propeller repeat TECPR [PF19193] (2-97)

Solvent-accessible surface area (backbone atoms only — not comparable to full-atom values): 6319 Å² total; per-residue (Å²): 92,37,60,51,54,52,74,50,65,48,98,85,21,45,28,34,37,48,38,62,38,35,54,89,39,39,89,82,30,67,60,25,59,71,30,80,49,76,41,83,43,94,63,54,26,76,46,75,49,42,33,66,94,44,40,37,37,33,29,33,58,90,77,65,43,49,28,35,49,40,70,55,41,100,93,35,75,85,34,76,47,79,40,76,64,84,73,87,71,71,77,53,85,78,75,43,68,62,65,66,51,60,74,73,68,71,132

Sequence (107 aa):
VGFNAVWAVSSDSRVWFRKGIEGNAVGHSETAAIGNGWLEINGNMIHISVGINDQVFAIGESNKGVYWRSGITPAELTGKRWRMVQANMQLSRTSSSASIISSASNP